Protein AF-A0A2N2KC10-F1 (afdb_monomer_lite)

Radius of gyration: 12.99 Å; chains: 1; bounding box: 29×15×39 Å

Foldseek 3Di:
DDDPPKDWDKDFDCDPDDVDGQWIWIAIPNRTPDIDGHD

Sequence (39 aa):
AVLKTKTKKTWKYHQQGTNRFGLRVTVENGYVVGWDKKA

pLDDT: mean 83.99, std 9.17, range [54.84, 92.19]

Structure (mmCIF, N/CA/C/O backbone):
data_AF-A0A2N2KC10-F1
#
_entry.id   AF-A0A2N2KC10-F1
#
loop_
_atom_site.group_PDB
_atom_site.id
_atom_site.type_symbol
_atom_site.label_atom_id
_atom_site.label_alt_id
_atom_site.label_comp_id
_atom_site.label_asym_id
_atom_site.label_entity_id
_atom_site.label_seq_id
_atom_site.pdbx_PDB_ins_code
_atom_site.Cartn_x
_atom_site.Cartn_y
_atom_site.Cartn_z
_atom_site.occupancy
_atom_site.B_iso_or_equiv
_atom_site.auth_seq_id
_atom_site.auth_comp_id
_atom_site.auth_asym_id
_atom_site.auth_atom_id
_atom_site.pdbx_PDB_model_num
ATOM 1 N N . ALA A 1 1 ? -16.211 8.831 24.305 1.00 54.84 1 ALA A N 1
ATOM 2 C CA . ALA A 1 1 ? -15.889 8.830 22.862 1.00 54.84 1 ALA A CA 1
ATOM 3 C C . ALA A 1 1 ? -14.995 7.632 22.565 1.00 54.84 1 ALA A C 1
ATOM 5 O O . ALA A 1 1 ? -13.994 7.468 23.248 1.00 54.84 1 ALA A O 1
ATOM 6 N N . VAL A 1 2 ? -15.359 6.763 21.617 1.00 56.22 2 VAL A N 1
ATOM 7 C CA . VAL A 1 2 ? -14.514 5.616 21.240 1.00 56.22 2 VAL A CA 1
ATOM 8 C C . VAL A 1 2 ? -13.498 6.097 20.208 1.00 56.22 2 VAL A C 1
ATOM 10 O O . VAL A 1 2 ? -13.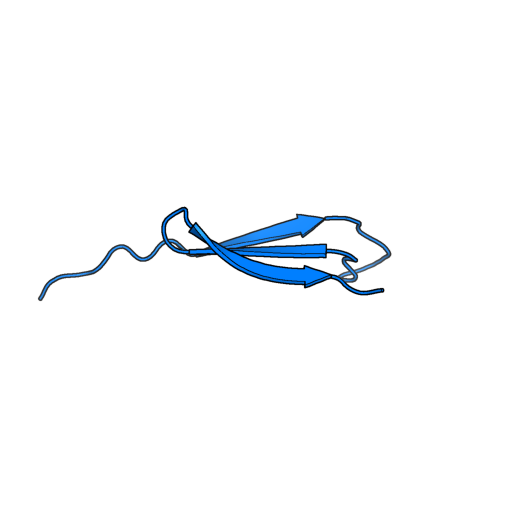845 6.329 19.050 1.00 56.22 2 VAL A O 1
ATOM 13 N N . LEU A 1 3 ? -12.247 6.281 20.628 1.00 68.12 3 LEU A N 1
ATOM 14 C CA . LEU A 1 3 ? -11.137 6.549 19.718 1.00 68.12 3 LEU A CA 1
ATOM 15 C C . LEU A 1 3 ? -10.814 5.246 18.982 1.00 68.12 3 LEU A C 1
ATOM 17 O O . LEU A 1 3 ? -10.218 4.333 19.547 1.00 68.12 3 LEU A O 1
ATOM 21 N N . LYS A 1 4 ? -11.252 5.120 17.725 1.00 69.56 4 LYS A N 1
ATOM 22 C CA . LYS A 1 4 ? -10.838 3.989 16.888 1.00 69.56 4 LYS A CA 1
ATOM 23 C C . LYS A 1 4 ? -9.367 4.180 16.532 1.00 69.56 4 LYS A C 1
ATOM 25 O O . LYS A 1 4 ? -9.039 5.107 15.793 1.00 69.56 4 LYS A O 1
ATOM 30 N N . THR A 1 5 ? -8.500 3.296 17.014 1.00 71.06 5 THR A N 1
ATOM 31 C CA . THR A 1 5 ? -7.100 3.224 16.580 1.00 71.06 5 THR A CA 1
ATOM 32 C C . THR A 1 5 ? -7.065 2.755 15.129 1.00 71.06 5 THR A C 1
ATOM 34 O O . THR A 1 5 ? -6.975 1.563 14.846 1.00 71.06 5 THR A O 1
ATOM 37 N N . LYS A 1 6 ? -7.206 3.692 14.188 1.00 75.06 6 LYS A N 1
ATOM 38 C CA . LYS A 1 6 ? -7.062 3.400 12.764 1.00 75.06 6 LYS A CA 1
ATOM 39 C C . LYS A 1 6 ? -5.582 3.390 12.416 1.00 75.06 6 LYS A C 1
ATOM 41 O O . LYS A 1 6 ? -4.909 4.411 12.530 1.00 75.06 6 LYS A O 1
ATOM 46 N N . THR A 1 7 ? -5.071 2.242 11.989 1.00 83.06 7 THR A N 1
ATOM 47 C CA . THR A 1 7 ? -3.690 2.129 11.502 1.00 83.06 7 THR A CA 1
ATOM 48 C C . THR A 1 7 ? -3.700 2.182 9.983 1.00 83.06 7 THR A C 1
ATOM 50 O O . THR A 1 7 ? -4.357 1.368 9.345 1.00 83.06 7 THR A O 1
ATOM 53 N N . LYS A 1 8 ? -2.983 3.136 9.383 1.00 87.38 8 LYS A N 1
ATOM 54 C CA . LYS A 1 8 ? -2.827 3.230 7.926 1.00 87.38 8 LYS A CA 1
ATOM 55 C C . LYS A 1 8 ? -1.351 3.153 7.571 1.00 87.38 8 LYS A C 1
ATOM 57 O O . LYS A 1 8 ? -0.554 3.963 8.037 1.00 87.38 8 LYS A O 1
ATOM 62 N N . LYS A 1 9 ? -0.987 2.179 6.743 1.00 89.31 9 LYS A N 1
ATOM 63 C CA . LYS A 1 9 ? 0.371 1.976 6.230 1.00 89.31 9 LYS A CA 1
ATOM 64 C C . LYS A 1 9 ? 0.329 1.948 4.711 1.00 89.31 9 LYS A C 1
ATOM 66 O O . LYS A 1 9 ? -0.582 1.381 4.120 1.00 89.31 9 LYS A O 1
ATOM 71 N N . THR A 1 10 ? 1.316 2.564 4.076 1.00 89.56 10 THR A N 1
ATOM 72 C CA . THR A 1 10 ? 1.486 2.493 2.621 1.00 89.56 10 THR A CA 1
ATOM 73 C C . THR A 1 10 ? 2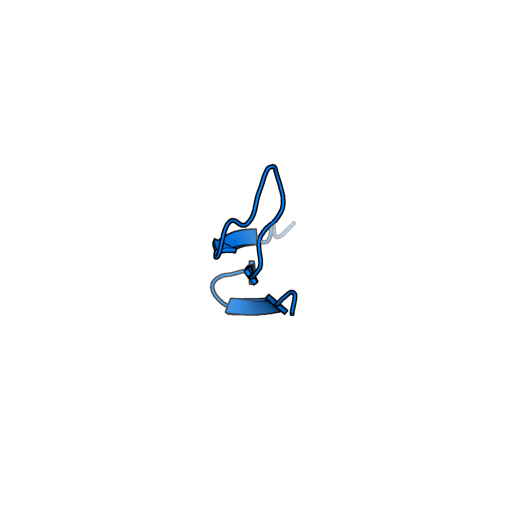.838 1.882 2.324 1.00 89.56 10 THR A C 1
ATOM 75 O O . THR A 1 10 ? 3.865 2.407 2.749 1.00 89.56 10 THR A O 1
ATOM 78 N N . TRP A 1 11 ? 2.828 0.784 1.589 1.00 90.31 11 TRP A N 1
ATOM 79 C CA . TRP A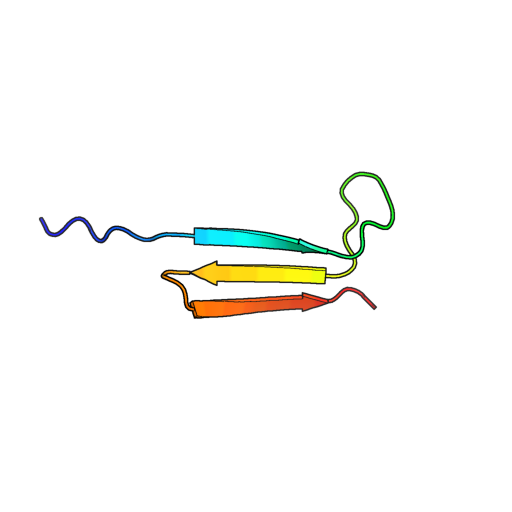 1 11 ? 4.014 0.072 1.152 1.00 90.31 11 TRP A CA 1
ATOM 80 C C . TRP A 1 11 ? 4.318 0.499 -0.276 1.00 90.31 11 TRP A C 1
ATOM 82 O O . TRP A 1 11 ? 3.404 0.631 -1.089 1.00 90.31 11 TRP A O 1
ATOM 92 N N . LYS A 1 12 ? 5.586 0.768 -0.576 1.00 90.31 12 LYS A N 1
ATOM 93 C CA . LYS A 1 12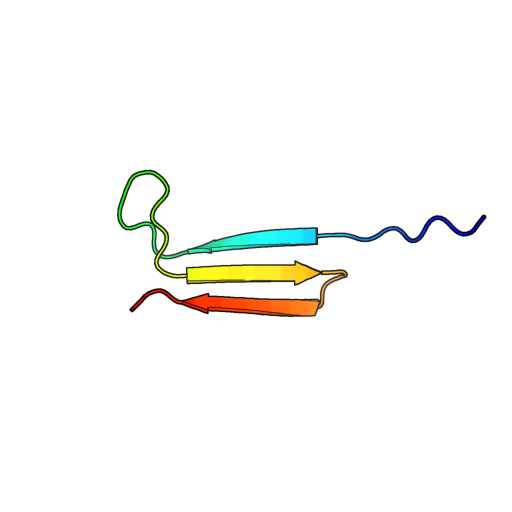 ? 6.030 1.213 -1.898 1.00 90.31 12 LYS A CA 1
ATOM 94 C C . LYS A 1 12 ? 7.054 0.215 -2.417 1.00 90.31 12 LYS A C 1
ATOM 96 O O . LYS A 1 12 ? 8.021 -0.080 -1.724 1.00 90.31 12 LYS A O 1
ATOM 101 N N . TYR A 1 13 ? 6.840 -0.274 -3.628 1.00 88.00 13 TYR A N 1
ATOM 102 C CA . TYR A 1 13 ? 7.680 -1.261 -4.291 1.00 88.00 13 TYR A CA 1
ATOM 103 C C . TYR A 1 13 ? 7.991 -0.815 -5.721 1.00 88.00 13 TYR A C 1
ATOM 105 O O . TYR A 1 13 ? 7.340 0.082 -6.263 1.00 88.00 13 TYR A O 1
ATOM 113 N N . HIS A 1 14 ? 8.992 -1.452 -6.331 1.00 86.06 14 HIS A N 1
ATOM 114 C CA . HIS A 1 14 ? 9.464 -1.134 -7.682 1.00 86.06 14 HIS A CA 1
ATOM 115 C C . HIS A 1 14 ? 9.813 0.352 -7.837 1.00 86.06 14 HIS A C 1
ATOM 117 O O . HIS A 1 14 ? 9.171 1.081 -8.594 1.00 86.06 14 HIS A O 1
ATOM 123 N N . GLN A 1 15 ? 10.806 0.829 -7.084 1.00 87.94 15 GLN A N 1
ATOM 124 C CA . GLN A 1 15 ? 11.296 2.195 -7.239 1.00 87.94 15 GLN A CA 1
ATOM 125 C C . GLN A 1 15 ? 11.914 2.363 -8.634 1.00 87.94 15 GLN A C 1
ATOM 127 O O . GLN A 1 15 ? 12.893 1.706 -8.966 1.00 87.94 15 GLN A O 1
ATOM 132 N N . GLN A 1 16 ? 11.333 3.243 -9.447 1.00 86.44 16 GLN A N 1
ATOM 133 C CA . GLN A 1 16 ? 11.789 3.535 -10.812 1.00 86.44 16 GLN A CA 1
ATOM 134 C C . GLN A 1 16 ? 12.468 4.907 -10.926 1.00 86.44 16 GLN A C 1
ATOM 136 O O . GLN A 1 16 ? 12.902 5.302 -12.005 1.00 86.44 16 GLN A O 1
ATOM 141 N N . GLY A 1 17 ? 12.508 5.680 -9.841 1.00 86.56 17 GLY A N 1
ATOM 142 C CA . GLY A 1 17 ? 13.127 6.999 -9.794 1.00 86.56 17 GLY A CA 1
ATOM 143 C C . GLY A 1 17 ? 12.738 7.756 -8.531 1.00 86.56 17 GLY A C 1
ATOM 144 O O . GLY A 1 17 ? 12.068 7.218 -7.644 1.00 86.56 17 GLY A O 1
ATOM 145 N N . THR A 1 18 ? 13.131 9.024 -8.448 1.00 84.44 18 THR A N 1
ATOM 146 C CA . THR A 1 18 ? 12.789 9.889 -7.313 1.00 84.44 18 THR A CA 1
ATOM 147 C C . THR A 1 18 ? 11.274 10.018 -7.191 1.00 84.44 18 THR A C 1
ATOM 149 O O . THR A 1 18 ? 10.599 10.527 -8.081 1.00 84.44 18 THR A O 1
ATOM 152 N N . ASN A 1 19 ? 10.731 9.492 -6.093 1.00 81.50 19 ASN A N 1
ATOM 153 C CA . ASN A 1 19 ? 9.299 9.429 -5.792 1.00 81.50 19 ASN A CA 1
ATOM 154 C C . ASN A 1 19 ? 8.414 8.674 -6.819 1.00 81.50 19 ASN A C 1
ATOM 156 O O . ASN A 1 19 ? 7.180 8.701 -6.715 1.00 81.5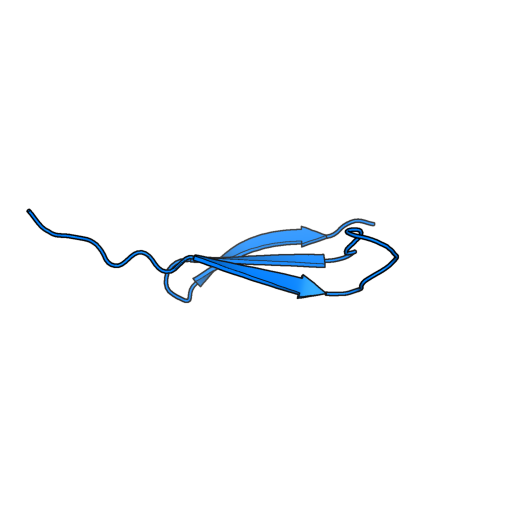0 19 ASN A O 1
ATOM 160 N N . ARG A 1 20 ? 9.020 7.945 -7.770 1.00 83.75 20 ARG A N 1
ATOM 161 C CA . ARG A 1 20 ? 8.314 7.076 -8.722 1.00 83.75 20 ARG A CA 1
ATOM 162 C C . ARG A 1 20 ? 8.403 5.624 -8.274 1.00 83.75 20 ARG A C 1
ATOM 164 O O . ARG A 1 20 ? 9.488 5.051 -8.220 1.00 83.75 20 ARG A O 1
ATOM 171 N N . PHE A 1 21 ? 7.250 5.037 -7.977 1.00 86.44 21 PHE A N 1
ATOM 172 C CA . PHE A 1 21 ? 7.120 3.649 -7.550 1.00 86.44 21 PHE A CA 1
ATOM 173 C C . PHE A 1 21 ? 6.097 2.968 -8.451 1.00 86.44 21 PHE A C 1
ATOM 175 O O . PHE A 1 21 ? 4.987 3.479 -8.603 1.00 86.44 21 PHE A O 1
ATOM 182 N N . GLY A 1 22 ? 6.490 1.845 -9.047 1.00 86.31 22 GLY A N 1
ATOM 183 C CA . GLY A 1 22 ? 5.642 1.044 -9.927 1.00 86.31 22 GLY A CA 1
ATOM 184 C C . GLY A 1 22 ? 4.529 0.316 -9.176 1.00 86.31 22 GLY A C 1
ATOM 185 O O . GLY A 1 22 ? 3.548 -0.094 -9.785 1.00 86.31 22 GLY A O 1
ATOM 186 N N . LEU A 1 23 ? 4.646 0.175 -7.854 1.00 89.62 23 LEU A N 1
ATOM 187 C CA . LEU A 1 23 ? 3.618 -0.447 -7.034 1.00 89.62 23 LEU A CA 1
ATOM 188 C C . LEU A 1 23 ? 3.503 0.245 -5.678 1.00 89.62 23 LEU A C 1
ATOM 190 O O . LEU A 1 23 ? 4.488 0.419 -4.959 1.00 89.62 23 LEU A O 1
ATOM 194 N N . ARG A 1 24 ? 2.281 0.607 -5.300 1.00 91.56 24 ARG A N 1
ATOM 195 C CA . ARG A 1 24 ? 1.939 1.063 -3.956 1.00 91.56 24 ARG A CA 1
ATOM 196 C C . ARG A 1 24 ? 0.783 0.237 -3.412 1.00 91.56 24 ARG A C 1
ATOM 198 O O . ARG A 1 24 ? -0.226 0.060 -4.085 1.00 91.56 24 ARG A O 1
ATOM 205 N N . VAL A 1 25 ? 0.925 -0.240 -2.181 1.00 91.81 25 VAL A N 1
ATOM 206 C CA . VAL A 1 25 ? -0.101 -1.021 -1.485 1.00 91.81 25 VAL A CA 1
ATOM 207 C C . VAL A 1 25 ? -0.522 -0.263 -0.241 1.00 91.81 25 VAL A C 1
ATOM 209 O O . VAL A 1 25 ? 0.307 0.058 0.611 1.00 91.81 25 VAL A O 1
ATOM 212 N N . THR A 1 26 ? -1.809 0.039 -0.134 1.00 92.19 26 THR A N 1
ATOM 213 C CA . THR A 1 26 ? -2.375 0.707 1.037 1.00 92.19 26 THR A CA 1
ATOM 214 C C . THR A 1 26 ? -3.004 -0.340 1.939 1.00 92.19 26 THR A C 1
ATOM 216 O O . THR A 1 26 ? -3.873 -1.096 1.509 1.00 92.19 26 THR A O 1
ATOM 219 N N . VAL A 1 27 ? -2.558 -0.377 3.190 1.00 91.88 27 VAL A N 1
ATOM 220 C CA . VAL A 1 27 ? -3.034 -1.292 4.225 1.00 91.88 27 VAL A CA 1
ATOM 221 C C . VAL A 1 27 ? -3.673 -0.468 5.333 1.00 91.88 27 VAL A C 1
ATOM 223 O O . VAL A 1 27 ? -3.020 0.401 5.914 1.00 91.88 27 VAL A O 1
ATOM 226 N N . GLU A 1 28 ? -4.937 -0.738 5.633 1.00 91.19 28 GLU A N 1
ATOM 227 C CA . GLU A 1 28 ? -5.682 -0.100 6.713 1.00 91.19 28 GLU A CA 1
ATOM 228 C C . GLU A 1 28 ? -6.185 -1.160 7.696 1.00 91.19 28 GLU A C 1
ATOM 230 O O . GLU A 1 28 ? -6.806 -2.144 7.306 1.00 91.19 28 GLU A O 1
ATOM 235 N N . ASN A 1 29 ? -5.883 -0.985 8.984 1.00 87.88 29 ASN A N 1
ATOM 236 C CA . ASN A 1 29 ? -6.232 -1.922 10.060 1.00 87.88 29 ASN A CA 1
ATOM 237 C C . ASN A 1 29 ? -5.768 -3.367 9.805 1.00 87.88 29 ASN A C 1
ATOM 239 O O . ASN A 1 29 ? -6.438 -4.316 10.196 1.00 87.88 29 ASN A O 1
ATOM 243 N N . GLY A 1 30 ? -4.625 -3.525 9.132 1.00 84.94 30 GLY A N 1
ATOM 244 C CA . GLY A 1 30 ? -4.076 -4.832 8.754 1.00 84.94 30 GLY A CA 1
ATOM 245 C C . GLY A 1 30 ? -4.655 -5.422 7.465 1.00 84.94 30 GLY A C 1
ATOM 246 O O . GLY A 1 30 ? -4.132 -6.421 6.984 1.00 84.94 30 GLY A O 1
ATOM 247 N N . TYR A 1 31 ? -5.661 -4.786 6.862 1.00 88.19 31 TYR A N 1
ATOM 248 C CA . TYR A 1 31 ? -6.272 -5.229 5.611 1.00 88.19 31 TYR A CA 1
ATOM 249 C C . TYR A 1 31 ? -5.766 -4.415 4.433 1.00 88.19 31 TYR A C 1
ATOM 251 O O . TYR A 1 31 ? -5.634 -3.194 4.511 1.00 88.19 31 TYR A O 1
ATOM 259 N N . VAL A 1 32 ? -5.495 -5.082 3.315 1.00 89.31 32 VAL A N 1
ATOM 260 C CA . VAL A 1 32 ? -5.147 -4.387 2.076 1.00 89.31 32 VAL A CA 1
ATOM 261 C C . VAL A 1 32 ? -6.407 -3.740 1.514 1.00 89.31 32 VAL A C 1
ATOM 263 O O . VAL A 1 32 ? -7.361 -4.429 1.169 1.00 89.31 32 VAL A O 1
ATOM 266 N N . VAL A 1 33 ? -6.402 -2.413 1.424 1.00 91.69 33 VAL A N 1
ATOM 267 C CA . VAL A 1 33 ? -7.541 -1.616 0.941 1.00 91.69 33 VAL A CA 1
ATOM 268 C C . VAL A 1 33 ? -7.296 -1.002 -0.433 1.00 91.69 33 V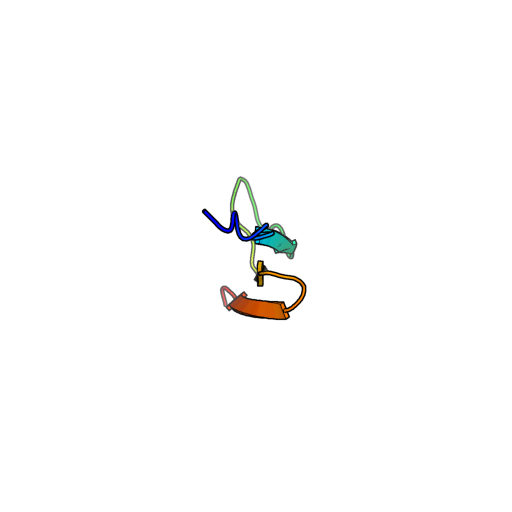AL A C 1
ATOM 270 O O . VAL A 1 33 ? -8.219 -0.465 -1.035 1.00 91.69 33 VAL A O 1
ATOM 273 N N . GLY A 1 34 ? -6.068 -1.064 -0.955 1.00 87.88 34 GLY A N 1
ATOM 274 C CA . GLY A 1 34 ? -5.774 -0.495 -2.265 1.00 87.88 34 GLY A CA 1
ATOM 275 C C . GLY A 1 34 ? -4.462 -0.973 -2.866 1.00 87.88 34 GLY A C 1
ATOM 276 O O . GLY A 1 34 ? -3.452 -1.086 -2.170 1.00 87.88 34 GLY A O 1
ATOM 277 N N . TRP A 1 35 ? -4.497 -1.184 -4.178 1.00 90.31 35 TRP A N 1
ATOM 278 C CA . TRP A 1 35 ? -3.354 -1.497 -5.025 1.00 90.31 35 TRP A CA 1
ATOM 279 C C . TRP A 1 35 ? -3.253 -0.426 -6.112 1.00 90.31 35 TRP A C 1
ATOM 281 O O . TRP A 1 35 ? -4.168 -0.270 -6.914 1.00 90.31 35 TRP A O 1
ATOM 291 N N . ASP A 1 36 ? -2.150 0.316 -6.140 1.00 87.06 36 ASP A N 1
ATOM 292 C CA . ASP A 1 36 ? -1.821 1.256 -7.213 1.00 87.06 36 ASP A CA 1
ATOM 293 C C . ASP A 1 36 ? -0.581 0.728 -7.930 1.00 87.06 36 ASP A C 1
ATOM 295 O O . ASP A 1 36 ? 0.550 0.904 -7.469 1.00 87.06 36 ASP A O 1
ATOM 299 N N . LYS A 1 37 ? -0.813 0.007 -9.027 1.00 87.31 37 LYS A N 1
ATOM 300 C CA . LYS A 1 37 ? 0.236 -0.485 -9.915 1.00 87.31 37 LYS A CA 1
ATOM 301 C C . LYS A 1 37 ? 0.313 0.446 -11.120 1.00 87.31 37 LYS A C 1
ATOM 303 O O . LYS A 1 37 ? -0.661 0.574 -11.860 1.00 87.31 37 LYS A O 1
ATOM 308 N N . LYS A 1 38 ? 1.463 1.086 -11.318 1.00 80.75 38 LYS A N 1
ATOM 309 C CA . LYS A 1 38 ? 1.756 1.843 -12.538 1.00 80.75 38 LYS A CA 1
ATOM 310 C C . LYS A 1 38 ? 2.358 0.877 -13.559 1.00 80.75 38 LYS A C 1
ATOM 312 O O . LYS A 1 38 ? 3.350 0.217 -13.248 1.00 80.75 38 LYS A O 1
ATOM 317 N N . ALA A 1 39 ? 1.680 0.742 -14.700 1.00 69.94 39 ALA A N 1
ATOM 318 C CA . ALA A 1 39 ? 2.184 0.038 -15.878 1.00 69.94 39 ALA A CA 1
ATOM 319 C C . ALA A 1 39 ? 3.279 0.866 -16.556 1.00 69.94 39 ALA A C 1
ATOM 321 O O . ALA A 1 39 ? 3.155 2.114 -16.527 1.00 69.94 39 ALA A O 1
#

Secondary structure (DSSP, 8-state):
-------EEEEEEEEEETTEEEEEEEEETTEEEEEEE--